Protein AF-Q31Q74-F1 (afdb_monomer)

Foldseek 3Di:
DDDDDPDDDPPPPVPVVVVCCVVPPPPPQQCLVVVCVVVVHDLCRVCVVVVHDSVVSVCSNVVHPCVSVVVVLVVVCVVVVHDSVVVDDDPCVVPPPPPPDPVVVVVVD

Structure (mmCIF, N/CA/C/O backbone):
data_AF-Q31Q74-F1
#
_entry.id   AF-Q31Q74-F1
#
loop_
_atom_site.group_PDB
_atom_site.id
_atom_site.type_symbol
_atom_site.label_atom_id
_atom_site.label_alt_id
_atom_site.label_comp_id
_atom_site.label_asym_id
_atom_site.label_entity_id
_atom_site.label_seq_id
_atom_site.pdbx_PDB_ins_code
_atom_site.Cartn_x
_atom_site.Cartn_y
_atom_site.Cartn_z
_atom_site.occupancy
_atom_site.B_iso_or_equiv
_atom_site.auth_seq_id
_atom_site.auth_comp_id
_atom_site.auth_asym_id
_atom_site.auth_atom_id
_atom_site.pdbx_PDB_model_num
ATOM 1 N N . MET A 1 1 ? 46.055 -23.431 -44.192 1.00 51.38 1 MET A N 1
ATOM 2 C CA . MET A 1 1 ? 44.746 -23.778 -43.600 1.00 51.38 1 MET A CA 1
ATOM 3 C C . MET A 1 1 ? 44.836 -23.605 -42.094 1.00 51.38 1 MET A C 1
ATOM 5 O O . MET A 1 1 ? 45.507 -24.393 -41.449 1.00 51.38 1 MET A O 1
ATOM 9 N N . ALA A 1 2 ? 44.205 -22.566 -41.553 1.00 55.62 2 ALA A N 1
ATOM 10 C CA . ALA A 1 2 ? 43.884 -22.455 -40.133 1.00 55.62 2 ALA A CA 1
ATOM 11 C C . ALA A 1 2 ? 42.570 -21.668 -40.047 1.00 55.62 2 ALA A C 1
ATOM 13 O O . ALA A 1 2 ? 42.509 -20.515 -40.468 1.00 55.62 2 ALA A O 1
ATOM 14 N N . THR A 1 3 ? 41.493 -22.323 -39.624 1.00 62.72 3 THR A N 1
ATOM 15 C CA . THR A 1 3 ? 40.191 -21.683 -39.394 1.00 62.72 3 THR A CA 1
ATOM 16 C C . THR A 1 3 ? 40.232 -20.862 -38.097 1.00 62.72 3 THR A C 1
ATOM 18 O O . THR A 1 3 ? 40.880 -21.302 -37.146 1.00 62.72 3 THR A O 1
ATOM 21 N N . PRO A 1 4 ? 39.550 -19.705 -38.024 1.00 57.25 4 PRO A N 1
ATOM 22 C CA . PRO A 1 4 ? 39.605 -18.805 -36.869 1.00 57.25 4 PRO A CA 1
ATOM 23 C C . PRO A 1 4 ? 38.956 -19.416 -35.609 1.00 57.25 4 PRO A C 1
ATOM 25 O O . PRO A 1 4 ? 38.050 -20.249 -35.732 1.00 57.25 4 PRO A O 1
ATOM 28 N N . PRO A 1 5 ? 39.380 -19.011 -34.393 1.00 65.19 5 PRO A N 1
ATOM 29 C CA . PRO A 1 5 ? 38.811 -19.513 -33.145 1.00 65.19 5 PRO A CA 1
ATOM 30 C C . PRO A 1 5 ? 37.334 -19.117 -32.997 1.00 65.19 5 PRO A C 1
ATOM 32 O O . PRO A 1 5 ? 36.951 -17.966 -33.208 1.00 65.19 5 PRO A O 1
ATOM 35 N N . LYS A 1 6 ? 36.499 -20.094 -32.625 1.00 62.56 6 LYS A N 1
ATOM 36 C CA . LYS A 1 6 ? 35.076 -19.910 -32.318 1.00 62.56 6 LYS A CA 1
ATOM 37 C C . LYS A 1 6 ? 34.912 -19.320 -30.910 1.00 62.56 6 LYS A C 1
ATOM 39 O O . LYS A 1 6 ? 35.407 -19.894 -29.948 1.00 62.56 6 LYS A O 1
ATOM 44 N N . ASN A 1 7 ? 34.115 -18.254 -30.844 1.00 54.28 7 ASN A N 1
ATOM 45 C CA . ASN A 1 7 ? 33.591 -17.515 -29.688 1.00 54.28 7 ASN A CA 1
ATOM 46 C C . ASN A 1 7 ? 34.505 -16.488 -28.980 1.00 54.28 7 ASN A C 1
ATOM 48 O O . ASN A 1 7 ? 35.563 -16.849 -28.468 1.00 54.28 7 ASN A O 1
ATOM 52 N N . PRO A 1 8 ? 34.062 -15.214 -28.868 1.00 48.41 8 PRO A N 1
ATOM 53 C CA . PRO A 1 8 ? 34.740 -14.200 -28.066 1.00 48.41 8 PRO A CA 1
ATOM 54 C C . PRO A 1 8 ? 34.522 -14.431 -26.557 1.00 48.41 8 PRO A C 1
ATOM 56 O O . PRO A 1 8 ? 33.508 -15.015 -26.161 1.00 48.41 8 PRO A O 1
ATOM 59 N N . PRO A 1 9 ? 35.437 -13.947 -25.693 1.00 46.06 9 PRO A N 1
ATOM 60 C CA . PRO A 1 9 ? 35.288 -14.045 -24.248 1.00 46.06 9 PRO A CA 1
ATOM 61 C C . PRO A 1 9 ? 34.036 -13.283 -23.810 1.00 46.06 9 PRO A C 1
ATOM 63 O O . PRO A 1 9 ? 33.890 -12.089 -24.073 1.00 46.06 9 PRO A O 1
ATOM 66 N N . SER A 1 10 ? 33.123 -13.975 -23.133 1.00 54.16 10 SER A N 1
ATOM 67 C CA . SER A 1 10 ? 31.969 -13.356 -22.494 1.00 54.16 10 SER A CA 1
ATOM 68 C C . SER A 1 10 ? 32.459 -12.294 -21.508 1.00 54.16 10 SER A C 1
ATOM 70 O O . SER A 1 10 ? 32.980 -12.638 -20.443 1.00 54.16 10 SER A O 1
ATOM 72 N N . LEU A 1 11 ? 32.288 -11.012 -21.840 1.00 46.62 11 LEU A N 1
ATOM 73 C CA . LEU A 1 11 ? 32.422 -9.930 -20.871 1.00 46.62 11 LEU A CA 1
ATOM 74 C C . LEU A 1 11 ? 31.297 -10.071 -19.842 1.00 46.62 11 LEU A C 1
ATOM 76 O O . LEU A 1 11 ? 30.207 -9.516 -19.968 1.00 46.62 11 LEU A O 1
ATOM 80 N N . ARG A 1 12 ? 31.562 -10.864 -18.808 1.00 57.16 12 ARG A N 1
ATOM 81 C CA . ARG A 1 12 ? 30.746 -10.919 -17.605 1.00 57.16 12 ARG A CA 1
ATOM 82 C C . ARG A 1 12 ? 31.022 -9.622 -16.850 1.00 57.16 12 ARG A C 1
ATOM 84 O O . ARG A 1 12 ? 32.023 -9.516 -16.154 1.00 57.16 12 ARG A O 1
ATOM 91 N N . PHE A 1 13 ? 30.156 -8.628 -17.031 1.00 51.31 13 PHE A N 1
ATOM 92 C CA . PHE A 1 13 ? 30.144 -7.381 -16.262 1.00 51.31 13 PHE A CA 1
ATOM 93 C C . PHE A 1 13 ? 29.202 -7.526 -15.047 1.00 51.31 13 PHE A C 1
ATOM 95 O O . PHE A 1 13 ? 28.038 -7.125 -15.133 1.00 51.31 13 PHE A O 1
ATOM 102 N N . PRO A 1 14 ? 29.642 -8.079 -13.897 1.00 56.03 14 PRO A N 1
ATOM 103 C CA . PRO A 1 14 ? 28.776 -8.227 -12.723 1.00 56.03 14 PRO A CA 1
ATOM 104 C C . PRO A 1 14 ? 28.356 -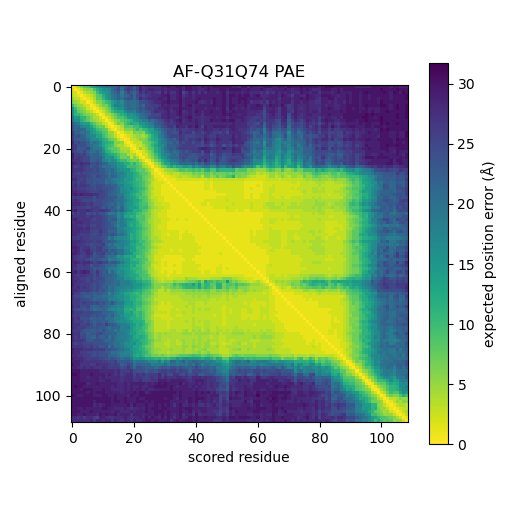6.873 -12.133 1.00 56.03 14 PRO A C 1
ATOM 106 O O . PRO A 1 14 ? 27.282 -6.762 -11.548 1.00 56.03 14 PRO A O 1
ATOM 109 N N . PHE A 1 15 ? 29.162 -5.825 -12.335 1.00 54.59 15 PHE A N 1
ATOM 110 C CA . PHE A 1 15 ? 28.863 -4.489 -11.826 1.00 54.59 15 PHE A CA 1
ATOM 111 C C . PHE A 1 15 ? 27.840 -3.735 -12.673 1.00 54.59 15 PHE A C 1
ATOM 113 O O . PHE A 1 15 ? 26.996 -3.054 -12.102 1.00 54.59 15 PHE A O 1
ATOM 120 N N . LEU A 1 16 ? 27.837 -3.898 -14.003 1.00 52.16 16 LEU A N 1
ATOM 121 C CA . LEU A 1 16 ? 26.832 -3.245 -14.844 1.00 52.16 16 LEU A CA 1
ATOM 122 C C . LEU A 1 16 ? 25.458 -3.890 -14.658 1.00 52.16 16 LEU A C 1
ATOM 124 O O . LEU A 1 16 ? 24.471 -3.175 -14.617 1.00 52.16 16 LEU A O 1
ATOM 128 N N . PHE A 1 17 ? 25.374 -5.209 -14.457 1.00 55.44 17 PHE A N 1
ATOM 129 C CA . PHE A 1 17 ? 24.094 -5.860 -14.165 1.00 55.44 17 PHE A CA 1
ATOM 130 C C . PHE A 1 17 ? 23.519 -5.423 -12.808 1.00 55.44 17 PHE A C 1
ATOM 132 O O . PHE A 1 17 ? 22.331 -5.133 -12.720 1.00 55.44 17 PHE A O 1
ATOM 139 N N . LEU A 1 18 ? 24.350 -5.292 -11.764 1.00 55.66 18 LEU A N 1
ATOM 140 C CA . LEU A 1 18 ? 23.909 -4.774 -10.463 1.00 55.66 18 LEU A CA 1
ATOM 141 C C . LEU A 1 18 ? 23.531 -3.287 -10.537 1.00 55.66 18 LEU A C 1
ATOM 143 O O . LEU A 1 18 ? 22.533 -2.878 -9.946 1.00 55.66 18 LEU A O 1
ATOM 147 N N . LEU A 1 19 ? 24.293 -2.490 -11.290 1.00 56.81 19 LEU A N 1
ATOM 148 C CA . LEU A 1 19 ? 24.045 -1.066 -11.492 1.00 56.81 19 LEU A CA 1
ATOM 149 C C . LEU A 1 19 ? 22.785 -0.837 -12.335 1.00 56.81 19 LEU A C 1
ATOM 151 O O . LEU A 1 19 ? 21.946 -0.042 -11.944 1.00 56.81 19 LEU A O 1
ATOM 155 N N . VAL A 1 20 ? 22.579 -1.592 -13.413 1.00 53.59 20 VAL A N 1
ATOM 156 C CA . VAL A 1 20 ? 21.353 -1.569 -14.225 1.00 53.59 20 VAL A CA 1
ATOM 157 C C . VAL A 1 20 ? 20.162 -2.051 -13.402 1.00 53.59 20 VAL A C 1
ATOM 159 O O . VAL A 1 20 ? 19.137 -1.397 -13.421 1.00 53.59 20 VAL A O 1
ATOM 162 N N . ASN A 1 21 ? 20.272 -3.109 -12.598 1.00 51.38 21 ASN A N 1
ATOM 163 C CA . ASN A 1 21 ? 19.170 -3.562 -11.736 1.00 51.38 21 ASN A CA 1
ATOM 164 C C . ASN A 1 21 ? 18.874 -2.571 -10.583 1.00 51.38 21 ASN A C 1
ATOM 166 O O . ASN A 1 21 ? 17.748 -2.476 -10.105 1.00 51.38 21 ASN A O 1
ATOM 170 N N . THR A 1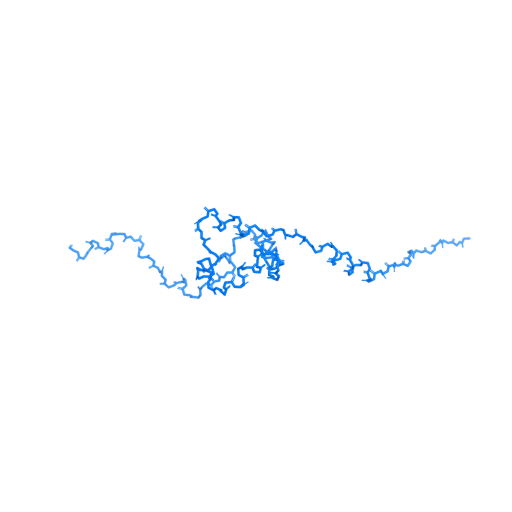 22 ? 19.871 -1.782 -10.162 1.00 56.16 22 THR A N 1
ATOM 171 C CA . THR A 1 22 ? 19.719 -0.704 -9.166 1.00 56.16 22 THR A CA 1
ATOM 172 C C . THR A 1 22 ? 19.135 0.574 -9.777 1.00 56.16 22 THR A C 1
ATOM 174 O O . THR A 1 22 ? 18.298 1.212 -9.143 1.00 56.16 22 THR A O 1
ATOM 177 N N . LEU A 1 23 ? 19.527 0.924 -11.005 1.00 54.94 23 LEU A N 1
ATOM 178 C CA . LEU A 1 23 ? 19.059 2.094 -11.763 1.00 54.94 23 LEU A CA 1
ATOM 179 C C . LEU A 1 23 ? 17.720 1.841 -12.480 1.00 54.94 23 LEU A C 1
ATOM 181 O O . LEU A 1 23 ? 16.963 2.777 -12.705 1.00 54.94 23 LEU A O 1
ATOM 185 N N . MET A 1 24 ? 17.400 0.579 -12.779 1.00 52.19 24 MET A N 1
ATOM 186 C CA . MET A 1 24 ? 16.108 0.094 -13.281 1.00 52.19 24 MET A CA 1
ATOM 187 C C . MET A 1 24 ? 15.233 -0.484 -12.164 1.00 52.19 24 MET A C 1
ATOM 189 O O . MET A 1 24 ? 14.300 -1.244 -12.437 1.00 52.19 24 MET A O 1
ATOM 193 N N . LYS A 1 25 ? 15.481 -0.121 -10.896 1.00 53.94 25 LYS A N 1
ATOM 194 C CA . LYS A 1 25 ? 14.426 -0.210 -9.882 1.00 53.94 25 LYS A CA 1
ATOM 195 C C . LYS A 1 25 ? 13.297 0.682 -10.372 1.00 53.94 25 LYS A C 1
ATOM 197 O O . LYS A 1 25 ? 13.365 1.894 -10.213 1.00 53.94 25 LYS A O 1
ATOM 202 N N . ASN A 1 26 ? 12.313 0.061 -11.021 1.00 56.75 26 ASN A N 1
ATOM 203 C CA . ASN A 1 26 ? 11.067 0.664 -11.461 1.00 56.75 26 ASN A CA 1
ATOM 204 C C . ASN A 1 26 ? 10.643 1.703 -10.427 1.00 56.75 26 ASN A C 1
ATOM 206 O O . ASN A 1 26 ? 10.254 1.334 -9.315 1.00 56.75 26 ASN A O 1
ATOM 210 N N . TYR A 1 27 ? 10.757 2.982 -10.787 1.00 61.78 27 TYR A N 1
ATOM 211 C CA . TYR A 1 27 ? 10.196 4.094 -10.032 1.00 61.78 27 TYR A CA 1
ATOM 212 C C . TYR A 1 27 ? 8.679 3.990 -10.159 1.00 61.78 27 TYR A C 1
ATOM 214 O O . TYR A 1 27 ? 8.028 4.778 -10.839 1.00 61.78 27 TYR A O 1
ATOM 222 N N . ALA A 1 28 ? 8.101 2.951 -9.560 1.00 68.50 28 ALA A N 1
ATOM 223 C CA . ALA A 1 28 ? 6.680 2.902 -9.346 1.00 68.50 28 ALA A CA 1
ATOM 224 C C . ALA A 1 28 ? 6.353 4.166 -8.552 1.00 68.50 28 ALA A C 1
ATOM 226 O O . ALA A 1 28 ? 6.911 4.414 -7.482 1.00 68.50 28 ALA A O 1
ATOM 227 N N . VAL A 1 29 ? 5.519 5.019 -9.132 1.00 80.94 29 VAL A N 1
ATOM 228 C CA . VAL A 1 29 ? 5.035 6.206 -8.444 1.00 80.94 29 VAL A CA 1
ATOM 229 C C . VAL A 1 29 ? 3.841 5.751 -7.607 1.00 80.94 29 VAL A C 1
ATOM 231 O O . VAL A 1 29 ? 2.899 5.172 -8.154 1.00 80.94 29 VAL A O 1
ATOM 234 N N . PRO A 1 30 ? 3.857 5.949 -6.280 1.00 85.31 30 PRO A N 1
ATOM 235 C CA . PRO A 1 30 ? 2.757 5.523 -5.429 1.00 85.31 30 PRO A CA 1
ATOM 236 C C . PRO A 1 30 ? 1.488 6.321 -5.753 1.00 85.31 30 PRO A C 1
ATOM 238 O O . PRO A 1 30 ? 1.451 7.540 -5.606 1.00 85.31 30 PRO A O 1
ATOM 241 N N . ASN A 1 31 ? 0.411 5.629 -6.129 1.00 92.38 31 ASN A N 1
ATOM 242 C CA . ASN A 1 31 ? -0.897 6.252 -6.386 1.00 92.38 31 ASN A CA 1
ATOM 243 C C . ASN A 1 31 ? -1.850 6.201 -5.168 1.00 92.38 31 ASN A C 1
ATOM 245 O O . ASN A 1 31 ? -2.996 6.644 -5.220 1.00 92.38 31 ASN A O 1
ATOM 249 N N . ILE A 1 32 ? -1.380 5.658 -4.041 1.00 94.00 32 ILE A N 1
ATOM 250 C CA . ILE A 1 32 ? -2.202 5.360 -2.855 1.00 94.00 32 ILE A CA 1
ATOM 251 C C . ILE A 1 32 ? -2.828 6.633 -2.270 1.00 94.00 32 ILE A C 1
ATOM 253 O O . ILE A 1 32 ? -4.011 6.643 -1.937 1.00 94.00 32 ILE A O 1
ATOM 257 N N . ALA A 1 33 ? -2.075 7.737 -2.215 1.00 95.56 33 ALA A N 1
ATOM 258 C CA . ALA A 1 33 ? -2.562 8.996 -1.654 1.00 95.56 33 ALA A CA 1
ATOM 259 C C . ALA A 1 33 ? -3.714 9.597 -2.471 1.00 95.56 33 ALA A C 1
ATOM 261 O O . ALA A 1 33 ? -4.664 10.130 -1.897 1.00 95.56 33 ALA A O 1
ATOM 262 N N . ALA A 1 34 ? -3.638 9.521 -3.803 1.00 96.88 34 ALA A N 1
ATOM 263 C CA . ALA A 1 34 ? -4.689 10.025 -4.680 1.00 96.88 34 ALA A CA 1
ATOM 264 C C . ALA A 1 34 ? -5.967 9.188 -4.534 1.00 96.88 34 ALA A C 1
ATOM 266 O O . ALA A 1 34 ? -7.050 9.744 -4.351 1.00 96.88 34 ALA A O 1
ATOM 267 N N . LEU A 1 35 ? -5.830 7.857 -4.521 1.00 97.00 35 LEU A N 1
ATOM 268 C CA . LEU A 1 35 ? -6.948 6.932 -4.321 1.00 97.00 35 LEU A CA 1
ATOM 269 C C . LEU A 1 35 ? -7.623 7.137 -2.961 1.00 97.00 35 LEU A C 1
ATOM 271 O O . LEU A 1 35 ? -8.844 7.255 -2.906 1.00 97.00 35 LEU A O 1
ATOM 275 N N . ARG A 1 36 ? -6.842 7.264 -1.883 1.00 97.62 36 ARG A N 1
ATOM 276 C CA . ARG A 1 36 ? -7.362 7.535 -0.537 1.00 97.62 36 ARG A CA 1
ATOM 277 C C . ARG A 1 36 ? -8.108 8.869 -0.459 1.00 97.62 36 ARG A C 1
ATOM 279 O O . ARG A 1 36 ? -9.177 8.950 0.138 1.00 97.62 36 ARG A O 1
ATOM 286 N N . LYS A 1 37 ? -7.549 9.936 -1.042 1.00 97.75 37 LYS A N 1
ATOM 287 C CA . LYS A 1 37 ? -8.193 11.261 -1.045 1.00 97.75 37 LYS A CA 1
ATOM 288 C C . LYS A 1 37 ? -9.520 11.242 -1.802 1.00 97.75 37 LYS A C 1
ATOM 290 O O . LYS A 1 37 ? -10.469 11.869 -1.346 1.00 97.75 37 LYS A O 1
ATOM 295 N N . ARG A 1 38 ? -9.609 10.490 -2.905 1.00 98.12 38 ARG A N 1
ATOM 296 C CA . ARG A 1 38 ? -10.851 10.321 -3.677 1.00 98.12 38 ARG A CA 1
ATOM 297 C C . ARG A 1 38 ? -11.982 9.696 -2.853 1.00 98.12 38 ARG A C 1
ATOM 299 O O . ARG A 1 38 ? -13.140 9.973 -3.128 1.00 98.12 38 ARG A O 1
ATOM 306 N N . THR A 1 39 ? -11.660 8.885 -1.847 1.00 96.69 39 THR A N 1
ATOM 307 C CA . THR A 1 39 ? -12.647 8.270 -0.945 1.00 96.69 39 THR A CA 1
ATOM 308 C C . THR A 1 39 ? -12.878 9.074 0.340 1.00 96.69 39 THR A C 1
ATOM 310 O O . THR A 1 39 ? -13.563 8.592 1.234 1.00 96.69 39 THR A O 1
ATOM 313 N N . GLY A 1 40 ? -12.284 10.267 0.478 1.00 97.69 40 GLY A N 1
ATOM 314 C CA . GLY A 1 40 ? -12.442 11.123 1.661 1.00 97.69 40 GLY A CA 1
ATOM 315 C C . GLY A 1 40 ? -11.753 10.615 2.934 1.00 97.69 40 GLY A C 1
ATOM 316 O O . GLY A 1 40 ? -11.999 11.149 4.011 1.00 97.69 40 GLY A O 1
ATOM 317 N N . LEU A 1 41 ? -10.886 9.601 2.839 1.00 97.94 41 LEU A N 1
ATOM 318 C CA . LEU A 1 41 ? -10.255 8.985 4.009 1.00 97.94 41 LEU A CA 1
ATOM 319 C C . LEU A 1 41 ? -8.997 9.745 4.453 1.00 97.94 41 LEU A C 1
ATOM 321 O O . LEU A 1 41 ? -8.160 10.146 3.637 1.00 97.94 41 LEU A O 1
ATOM 325 N N . SER A 1 42 ? -8.793 9.864 5.763 1.00 98.38 42 SER A N 1
ATOM 326 C CA . SER A 1 42 ? -7.502 10.229 6.356 1.00 98.38 42 SER A CA 1
ATOM 327 C C . SER A 1 42 ? -6.520 9.049 6.312 1.00 98.38 42 SER A C 1
ATOM 329 O O . SER A 1 42 ? -6.918 7.896 6.131 1.00 98.38 42 SER A O 1
ATOM 331 N N . GLN A 1 43 ? -5.216 9.315 6.469 1.00 98.38 43 GLN A N 1
ATOM 332 C CA . GLN A 1 43 ? -4.207 8.244 6.519 1.00 98.38 43 GLN A CA 1
ATOM 333 C C . GLN A 1 43 ? -4.491 7.253 7.656 1.00 98.38 43 GLN A C 1
ATOM 335 O O . GLN A 1 43 ? -4.433 6.050 7.430 1.00 98.38 43 GLN A O 1
ATOM 340 N N . THR A 1 44 ? -4.866 7.749 8.839 1.00 98.25 44 THR A N 1
ATOM 341 C CA . THR A 1 44 ? -5.222 6.923 10.002 1.00 98.25 44 THR A CA 1
ATOM 342 C C . THR A 1 44 ? -6.458 6.067 9.743 1.00 98.25 44 THR A C 1
ATOM 344 O O . THR A 1 44 ? -6.460 4.888 10.076 1.00 98.25 44 THR A O 1
ATOM 347 N N . GLN A 1 45 ? -7.495 6.620 9.105 1.00 98.38 45 GLN A N 1
ATOM 348 C CA . GLN A 1 45 ? -8.694 5.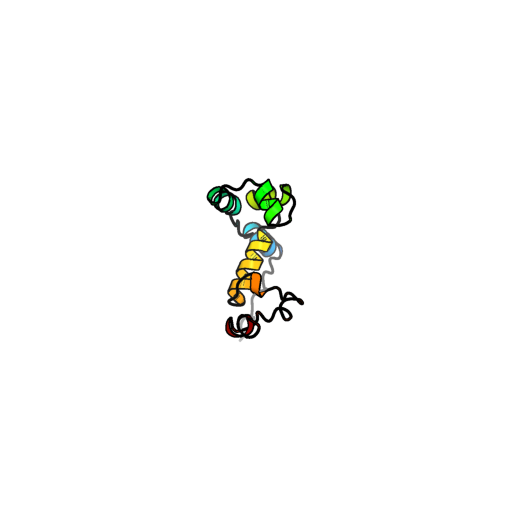848 8.763 1.00 98.38 45 GLN A CA 1
ATOM 349 C C . GLN A 1 45 ? -8.374 4.711 7.790 1.00 98.38 45 GLN A C 1
ATOM 351 O O . GLN A 1 45 ? -8.814 3.585 8.005 1.00 98.38 45 GLN A O 1
ATOM 356 N N . LEU A 1 46 ? -7.572 4.982 6.753 1.00 98.19 46 LEU A N 1
ATOM 357 C CA . LEU A 1 46 ? -7.129 3.935 5.832 1.00 98.19 46 LEU A CA 1
ATOM 358 C C . LEU A 1 46 ? -6.294 2.869 6.555 1.00 98.19 46 LEU A C 1
ATOM 360 O O . LEU A 1 46 ? -6.486 1.683 6.312 1.00 98.19 46 LEU A O 1
ATOM 364 N N . ALA A 1 47 ? -5.400 3.284 7.453 1.00 97.81 47 ALA A N 1
ATOM 365 C CA . ALA A 1 47 ? -4.559 2.372 8.222 1.00 97.81 47 ALA A CA 1
ATOM 366 C C . ALA A 1 47 ? -5.402 1.411 9.073 1.00 97.81 47 ALA A C 1
ATOM 368 O O . ALA A 1 47 ? -5.193 0.202 9.017 1.00 97.81 47 ALA A O 1
ATOM 369 N N . ASN A 1 48 ? -6.421 1.938 9.759 1.00 97.94 48 ASN A N 1
ATOM 370 C CA . ASN A 1 48 ? -7.351 1.146 10.562 1.00 97.94 48 ASN A CA 1
ATOM 371 C C . ASN A 1 48 ? -8.139 0.133 9.717 1.00 97.94 48 ASN A C 1
ATOM 373 O O . ASN A 1 48 ? -8.300 -1.005 10.138 1.00 97.94 48 ASN A O 1
ATOM 377 N N . ILE A 1 49 ? -8.604 0.524 8.524 1.00 97.25 49 ILE A N 1
ATOM 378 C CA . ILE A 1 49 ? -9.340 -0.371 7.610 1.00 97.25 49 ILE A CA 1
ATOM 379 C C . ILE A 1 49 ? -8.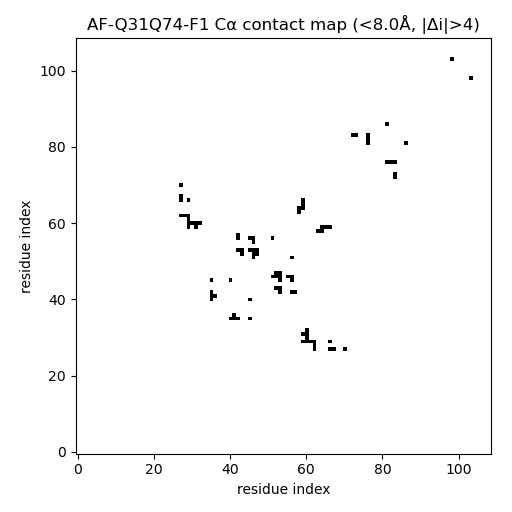445 -1.511 7.108 1.00 97.25 49 ILE A C 1
ATOM 381 O O . ILE A 1 49 ? -8.897 -2.644 6.984 1.00 97.25 49 ILE A O 1
ATOM 385 N N . VAL A 1 50 ? -7.184 -1.207 6.795 1.00 95.19 50 VAL A N 1
ATOM 386 C CA . VAL A 1 50 ? -6.220 -2.184 6.265 1.00 95.19 50 VAL A CA 1
ATOM 387 C C . VAL A 1 50 ? -5.598 -3.037 7.381 1.00 95.19 50 VAL A C 1
ATOM 389 O O . VAL A 1 50 ? -5.073 -4.110 7.101 1.00 95.19 50 VAL A O 1
ATOM 392 N N . GLY A 1 51 ? -5.661 -2.587 8.638 1.00 96.44 51 GLY A N 1
ATOM 393 C CA . GLY A 1 51 ? -5.059 -3.274 9.782 1.00 96.44 51 GLY A CA 1
ATOM 394 C C . GLY A 1 51 ? -3.547 -3.052 9.900 1.00 96.44 51 GLY A C 1
ATOM 395 O O . GLY A 1 51 ? -2.817 -3.964 10.275 1.00 96.44 51 GLY A O 1
ATOM 396 N N . VAL A 1 52 ? -3.057 -1.856 9.558 1.00 95.81 52 VAL A N 1
ATOM 397 C CA . VAL A 1 52 ? -1.631 -1.485 9.657 1.00 95.81 52 VAL A CA 1
ATOM 398 C C . VAL A 1 52 ? -1.440 -0.190 10.445 1.00 95.81 52 VAL A C 1
ATOM 400 O O . VAL A 1 52 ? -2.378 0.577 10.640 1.00 95.81 52 VAL A O 1
ATOM 403 N N . ASP A 1 53 ? -0.204 0.091 10.860 1.00 97.00 53 ASP A N 1
ATOM 404 C CA . ASP A 1 53 ? 0.136 1.368 11.492 1.00 97.00 53 ASP A CA 1
ATOM 405 C C . ASP A 1 53 ? 0.013 2.551 10.496 1.00 97.00 53 ASP A C 1
ATOM 407 O O . ASP A 1 53 ? 0.391 2.412 9.323 1.00 97.00 53 ASP A O 1
ATOM 411 N N . PRO A 1 54 ? -0.462 3.744 10.911 1.00 96.50 54 PRO A N 1
ATOM 412 C CA . PRO A 1 54 ? -0.531 4.925 10.045 1.00 96.50 54 PRO A CA 1
ATOM 413 C C . PRO A 1 54 ? 0.803 5.312 9.384 1.00 96.50 54 PRO A C 1
ATOM 415 O O . PRO A 1 54 ? 0.810 5.827 8.259 1.00 96.50 54 PRO A O 1
ATOM 418 N N . VAL A 1 55 ? 1.942 5.044 10.030 1.00 95.69 55 VAL A N 1
ATOM 419 C CA . VAL A 1 55 ? 3.286 5.244 9.467 1.00 95.69 55 VAL A CA 1
ATOM 420 C C . VAL A 1 55 ? 3.518 4.335 8.259 1.00 95.69 55 VAL A C 1
ATOM 422 O O . VAL A 1 55 ? 4.159 4.762 7.297 1.00 95.69 55 VAL A O 1
ATOM 425 N N . THR A 1 56 ? 2.955 3.127 8.244 1.00 94.19 56 THR A N 1
ATOM 426 C CA . THR A 1 56 ? 3.032 2.215 7.095 1.00 94.19 56 THR A CA 1
ATOM 427 C C . THR A 1 56 ? 2.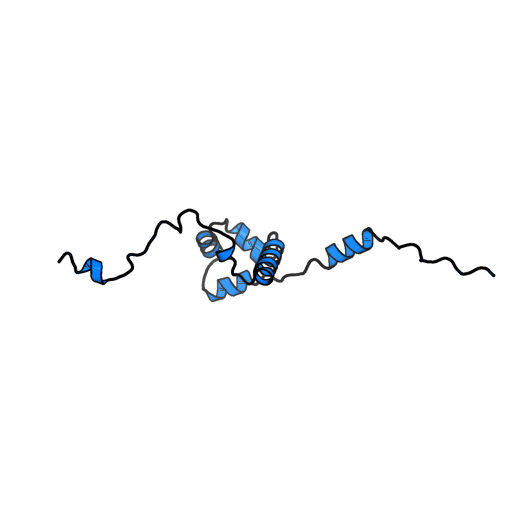308 2.801 5.884 1.00 94.19 56 THR A C 1
ATOM 429 O O . THR A 1 56 ? 2.911 2.910 4.816 1.00 94.19 56 THR A O 1
ATOM 432 N N . ILE A 1 57 ? 1.078 3.304 6.056 1.00 95.62 57 ILE A N 1
ATOM 433 C CA . ILE A 1 57 ? 0.351 4.014 4.984 1.00 95.62 57 ILE A CA 1
ATOM 434 C C . ILE A 1 57 ? 1.149 5.226 4.501 1.00 95.62 57 ILE A C 1
ATOM 436 O O . ILE A 1 57 ? 1.338 5.432 3.301 1.00 95.62 57 ILE A O 1
ATOM 440 N N . ARG A 1 58 ? 1.673 6.020 5.438 1.00 94.44 58 ARG A N 1
ATOM 441 C CA . ARG A 1 58 ? 2.501 7.193 5.147 1.00 94.44 58 ARG A CA 1
ATOM 442 C C . ARG A 1 58 ? 3.735 6.841 4.304 1.00 94.44 58 ARG A C 1
ATOM 444 O O . ARG A 1 58 ? 4.115 7.634 3.436 1.00 94.44 58 ARG A O 1
ATOM 451 N N . ASN A 1 59 ? 4.377 5.711 4.592 1.00 91.94 59 ASN A N 1
ATOM 452 C CA . ASN A 1 59 ? 5.546 5.215 3.872 1.00 91.94 59 ASN A CA 1
ATOM 453 C C . ASN A 1 59 ? 5.168 4.764 2.463 1.00 91.94 59 ASN A C 1
ATOM 455 O O . ASN A 1 59 ? 5.768 5.254 1.504 1.00 91.94 59 ASN A O 1
ATOM 459 N N . TRP A 1 60 ? 4.114 3.956 2.330 1.00 93.81 60 TRP A N 1
ATOM 460 C CA . TRP A 1 60 ? 3.602 3.524 1.031 1.00 93.81 60 TRP A CA 1
ATOM 461 C C . TRP A 1 60 ? 3.240 4.713 0.133 1.00 93.81 60 TRP A C 1
ATOM 463 O O . TRP A 1 60 ? 3.642 4.752 -1.026 1.00 93.81 60 TRP A O 1
ATOM 473 N N . GLU A 1 61 ? 2.573 5.739 0.671 1.00 94.00 61 GLU A N 1
ATOM 474 C CA . GLU A 1 61 ? 2.232 6.967 -0.067 1.00 94.00 61 GLU A CA 1
ATOM 475 C C . GLU A 1 61 ? 3.445 7.793 -0.502 1.00 94.00 61 GLU A C 1
ATOM 477 O O . GLU A 1 61 ? 3.369 8.526 -1.484 1.00 94.00 61 GLU A O 1
ATOM 482 N N . ARG A 1 62 ? 4.564 7.696 0.218 1.00 90.31 62 ARG A N 1
ATOM 483 C CA . ARG A 1 62 ? 5.825 8.368 -0.133 1.00 90.31 62 ARG A CA 1
ATOM 484 C C . ARG A 1 62 ? 6.737 7.505 -1.002 1.00 90.31 62 ARG A C 1
ATOM 486 O O . ARG A 1 62 ? 7.865 7.915 -1.262 1.00 90.31 62 ARG A O 1
ATOM 493 N N . GLY A 1 63 ? 6.290 6.312 -1.397 1.00 84.38 63 GLY A N 1
ATOM 494 C CA . GLY A 1 63 ? 7.098 5.365 -2.165 1.00 84.38 63 GLY A CA 1
ATOM 495 C C . GLY A 1 63 ? 8.271 4.815 -1.356 1.00 84.38 63 GLY A C 1
ATOM 496 O O . GLY A 1 63 ? 9.248 4.330 -1.918 1.00 84.38 63 GLY A O 1
ATOM 497 N N . ARG A 1 64 ? 8.196 4.911 -0.025 1.00 78.19 64 ARG A N 1
ATOM 498 C CA . ARG A 1 64 ? 9.174 4.333 0.894 1.00 78.19 64 ARG A CA 1
ATOM 499 C C . ARG A 1 64 ? 8.705 2.931 1.249 1.00 78.19 64 ARG A C 1
ATOM 501 O O . ARG A 1 64 ? 7.553 2.798 1.634 1.00 78.19 64 ARG A O 1
ATOM 508 N N . SER A 1 65 ? 9.602 1.949 1.141 1.00 73.31 65 SER A N 1
ATOM 509 C CA . SER A 1 65 ? 9.475 0.552 1.601 1.00 73.31 65 SER A CA 1
ATOM 510 C C . SER A 1 65 ? 8.100 -0.114 1.393 1.00 73.31 65 SER A C 1
ATOM 512 O O . SER A 1 65 ? 7.126 0.216 2.060 1.00 73.31 65 SER A O 1
ATOM 514 N N . GLY A 1 66 ? 8.021 -1.120 0.516 1.00 72.44 66 GLY A N 1
ATOM 515 C CA . GLY A 1 66 ? 6.804 -1.918 0.291 1.00 72.44 66 GLY A CA 1
ATOM 516 C C . GLY A 1 66 ? 6.143 -1.703 -1.071 1.00 72.44 66 GLY A C 1
ATOM 517 O O . GLY A 1 66 ? 5.332 -2.523 -1.493 1.00 72.44 66 GLY A O 1
ATOM 518 N N . LEU A 1 67 ? 6.527 -0.662 -1.819 1.00 81.69 67 LEU A N 1
ATOM 519 C CA . LEU A 1 67 ? 6.027 -0.472 -3.185 1.00 81.69 67 LEU A CA 1
ATOM 520 C C . LEU A 1 67 ? 6.556 -1.531 -4.159 1.00 81.69 67 LEU A C 1
ATOM 522 O O . LEU A 1 67 ? 5.850 -1.938 -5.077 1.00 81.69 67 LEU A O 1
ATOM 526 N N . ASP A 1 68 ? 7.765 -2.036 -3.918 1.00 84.94 68 ASP A N 1
ATOM 527 C CA . ASP A 1 68 ? 8.327 -3.157 -4.666 1.00 84.94 68 ASP A CA 1
ATOM 528 C C . ASP A 1 68 ? 7.494 -4.435 -4.487 1.00 84.94 68 ASP A C 1
ATOM 530 O O . ASP A 1 68 ? 7.346 -5.204 -5.437 1.00 84.94 68 ASP A O 1
ATOM 534 N N . TRP A 1 69 ? 6.913 -4.639 -3.300 1.00 86.81 69 TRP A N 1
ATOM 535 C CA . TRP A 1 69 ? 5.992 -5.741 -3.050 1.00 86.81 69 TRP A CA 1
ATOM 536 C C . TRP A 1 69 ? 4.680 -5.570 -3.817 1.00 86.81 69 TRP A C 1
ATOM 538 O O . TRP A 1 69 ? 4.269 -6.508 -4.490 1.00 86.81 69 TRP A O 1
ATOM 548 N N . PHE A 1 70 ? 4.072 -4.377 -3.824 1.00 88.25 70 PHE A N 1
ATOM 549 C CA . PHE A 1 70 ? 2.863 -4.128 -4.624 1.00 88.25 70 PHE A CA 1
ATOM 550 C C . PHE A 1 70 ? 3.090 -4.361 -6.126 1.00 88.25 70 PHE A C 1
ATOM 552 O O . PHE A 1 70 ? 2.234 -4.940 -6.789 1.00 88.25 70 PHE A O 1
ATOM 559 N N . VAL A 1 71 ? 4.256 -3.980 -6.661 1.00 88.12 71 VAL A N 1
ATOM 560 C CA . VAL A 1 71 ? 4.616 -4.255 -8.064 1.00 88.12 71 VAL A CA 1
ATOM 561 C C . VAL A 1 71 ? 4.759 -5.757 -8.321 1.00 88.12 71 VAL A C 1
ATOM 563 O O . VAL A 1 71 ? 4.277 -6.251 -9.338 1.00 88.12 71 VAL A O 1
ATOM 566 N N . LYS A 1 72 ? 5.413 -6.499 -7.420 1.00 90.44 72 LYS A N 1
ATOM 567 C CA . LYS A 1 72 ? 5.537 -7.963 -7.533 1.00 90.44 72 LYS A CA 1
ATOM 568 C C . LYS A 1 72 ? 4.174 -8.647 -7.437 1.00 90.44 72 LYS A C 1
ATOM 570 O O . LYS A 1 72 ? 3.912 -9.550 -8.220 1.00 90.44 72 LYS A O 1
ATOM 575 N N . LEU A 1 73 ? 3.312 -8.192 -6.528 1.00 91.56 73 LEU A N 1
ATOM 576 C CA . LEU A 1 73 ? 1.953 -8.697 -6.357 1.00 91.56 73 LEU A CA 1
ATOM 577 C C . LEU A 1 73 ? 1.109 -8.476 -7.617 1.00 91.56 73 LEU A C 1
ATOM 579 O O . LEU A 1 73 ? 0.450 -9.408 -8.063 1.00 91.56 73 LEU A O 1
ATOM 583 N N . ALA A 1 74 ? 1.169 -7.283 -8.218 1.00 89.94 74 ALA A N 1
ATOM 584 C CA . ALA A 1 74 ? 0.473 -6.994 -9.472 1.00 89.94 74 ALA A CA 1
ATOM 585 C C . ALA A 1 74 ? 0.937 -7.925 -10.603 1.00 89.94 74 ALA A C 1
ATOM 587 O O . ALA A 1 74 ? 0.114 -8.569 -11.242 1.00 89.94 74 ALA A O 1
ATOM 588 N N . LYS A 1 75 ? 2.256 -8.092 -10.769 1.00 90.75 75 LYS A N 1
ATOM 589 C CA . LYS A 1 75 ? 2.826 -9.027 -11.753 1.00 90.75 75 LYS A CA 1
ATOM 590 C C . LYS A 1 75 ? 2.432 -10.479 -11.498 1.00 90.75 75 LYS A C 1
ATOM 592 O O . LYS A 1 75 ? 2.234 -11.230 -12.444 1.00 90.75 75 LYS A O 1
ATOM 597 N N . LEU A 1 76 ? 2.352 -10.884 -10.231 1.00 93.12 76 LEU A N 1
ATOM 598 C CA . LEU A 1 76 ? 1.910 -12.224 -9.856 1.00 93.12 76 LEU A CA 1
ATOM 599 C C . LEU A 1 76 ? 0.443 -12.444 -10.246 1.00 93.12 76 LEU A C 1
ATOM 601 O O . LEU A 1 76 ? 0.127 -13.478 -10.820 1.00 93.12 76 LEU A O 1
ATOM 605 N N . CYS A 1 77 ? -0.420 -11.461 -9.984 1.00 95.69 77 CYS A N 1
ATOM 606 C CA . CYS A 1 77 ? -1.831 -11.487 -10.374 1.00 95.69 77 CYS A CA 1
ATOM 607 C C . CYS A 1 77 ? -1.997 -11.552 -11.901 1.00 95.69 77 CYS A C 1
ATOM 609 O O . CYS A 1 77 ? -2.751 -12.380 -12.395 1.00 95.69 77 CYS A O 1
ATOM 611 N N . GLU A 1 78 ? -1.242 -10.741 -12.652 1.00 93.38 78 GLU A N 1
ATOM 612 C CA . GLU A 1 78 ? -1.222 -10.774 -14.124 1.00 93.38 78 GLU A CA 1
ATOM 613 C C . GLU A 1 78 ? -0.761 -12.134 -14.666 1.00 93.38 78 GLU A C 1
ATOM 615 O O . GLU A 1 78 ? -1.355 -12.664 -15.599 1.00 93.38 78 GLU A O 1
ATOM 620 N N . ALA A 1 79 ? 0.284 -12.722 -14.076 1.00 96.25 79 ALA A N 1
ATOM 621 C CA . ALA A 1 79 ? 0.829 -14.005 -14.517 1.00 96.25 79 ALA A CA 1
ATOM 622 C C . ALA A 1 79 ? -0.104 -15.194 -14.242 1.00 96.25 79 ALA A C 1
ATOM 624 O O . ALA A 1 79 ? -0.009 -16.212 -14.926 1.00 96.25 79 ALA A O 1
ATOM 625 N N . LEU A 1 80 ? -0.964 -15.081 -13.229 1.00 95.56 80 LEU A N 1
ATOM 626 C CA . LEU A 1 80 ? -1.910 -16.122 -12.822 1.00 95.56 80 LEU A CA 1
ATOM 627 C C . LEU A 1 80 ? -3.344 -15.854 -13.295 1.00 95.56 80 LEU A C 1
ATOM 629 O O . LEU A 1 80 ? -4.221 -16.655 -12.986 1.00 95.56 80 LEU A O 1
ATOM 633 N N . ASP A 1 81 ? -3.572 -14.751 -14.015 1.00 93.88 81 ASP A N 1
ATOM 634 C CA . ASP A 1 81 ? -4.898 -14.272 -14.424 1.00 93.88 81 ASP A CA 1
ATOM 635 C C . ASP A 1 81 ? -5.904 -14.250 -13.256 1.00 93.88 81 ASP A C 1
ATOM 637 O O . ASP A 1 81 ? -7.010 -14.788 -13.325 1.00 93.88 81 ASP A O 1
ATOM 641 N N . CYS A 1 82 ? -5.487 -13.674 -12.125 1.00 93.25 82 CYS A N 1
ATOM 642 C CA . CYS A 1 82 ? -6.283 -13.654 -10.900 1.00 93.25 82 CYS A CA 1
ATOM 643 C C . CYS A 1 82 ? -6.259 -12.290 -10.203 1.00 93.25 82 CYS A C 1
ATOM 645 O O . CYS A 1 82 ? -5.452 -11.411 -10.505 1.00 93.25 82 CYS A O 1
ATOM 647 N N . SER A 1 83 ? -7.140 -12.102 -9.223 1.00 92.50 83 SER A N 1
ATOM 648 C CA . SER A 1 83 ? -7.114 -10.956 -8.316 1.00 92.50 83 SER A CA 1
ATOM 649 C C . SER A 1 83 ? -6.286 -11.266 -7.056 1.00 92.50 83 SER A C 1
ATOM 651 O O . SER A 1 83 ? -6.097 -12.434 -6.707 1.00 92.50 83 SER A O 1
ATOM 653 N N . PRO A 1 84 ? -5.843 -10.251 -6.285 1.00 91.25 84 PRO A N 1
ATOM 654 C CA . PRO A 1 84 ? -5.125 -10.486 -5.029 1.00 91.25 84 PRO A CA 1
ATOM 655 C C . PRO A 1 84 ? -5.895 -11.318 -3.994 1.00 91.25 84 PRO A C 1
ATOM 657 O O . PRO A 1 84 ? -5.276 -11.901 -3.109 1.00 91.25 84 PRO A O 1
ATOM 660 N N . ARG A 1 85 ? -7.233 -11.363 -4.075 1.00 88.62 85 ARG A N 1
ATOM 661 C CA . ARG A 1 85 ? -8.065 -12.156 -3.156 1.00 88.62 85 ARG A CA 1
ATOM 662 C C . ARG A 1 85 ? -7.951 -13.652 -3.425 1.00 88.62 85 ARG A C 1
ATOM 664 O O . ARG A 1 85 ? -8.049 -14.430 -2.488 1.00 88.62 85 ARG A O 1
ATOM 671 N N . ASP A 1 86 ? -7.681 -14.033 -4.668 1.00 89.75 86 ASP A N 1
ATOM 672 C CA . ASP A 1 86 ? -7.586 -15.435 -5.085 1.00 89.75 86 ASP A CA 1
ATOM 673 C C . ASP A 1 86 ? -6.276 -16.091 -4.616 1.00 89.75 86 ASP A C 1
ATOM 675 O O . ASP A 1 86 ? -6.147 -17.314 -4.602 1.00 89.75 86 ASP A O 1
ATOM 679 N N . LEU A 1 87 ? -5.300 -15.279 -4.188 1.00 88.44 87 LEU A N 1
ATOM 680 C CA . LEU A 1 87 ? -4.005 -15.742 -3.682 1.00 88.44 87 LEU A CA 1
ATOM 681 C C . LEU A 1 87 ? -4.071 -16.301 -2.253 1.00 88.44 87 LEU A C 1
ATOM 683 O O . LEU A 1 87 ? -3.100 -16.903 -1.794 1.00 88.44 87 LEU A O 1
ATOM 687 N N . VAL A 1 88 ? -5.182 -16.101 -1.539 1.00 87.88 88 VAL A N 1
ATOM 688 C CA . VAL A 1 88 ? -5.368 -16.576 -0.164 1.00 87.88 88 VAL A CA 1
ATOM 689 C C . VAL A 1 88 ? -6.590 -17.481 -0.119 1.00 87.88 88 VAL A C 1
ATOM 691 O O . VAL A 1 88 ? -7.691 -17.071 -0.472 1.00 87.88 88 VAL A O 1
ATOM 694 N N . LYS A 1 89 ? -6.407 -18.714 0.355 1.00 81.06 89 LYS A N 1
ATOM 695 C CA . LYS A 1 89 ? -7.522 -19.585 0.732 1.00 81.06 89 LYS A CA 1
ATOM 696 C C . LYS A 1 89 ? -7.809 -19.356 2.205 1.00 81.06 89 LYS A C 1
ATOM 698 O O . LYS A 1 89 ? -6.938 -19.601 3.036 1.00 81.06 89 LYS A O 1
ATOM 703 N N . ASP A 1 90 ? -9.000 -18.867 2.515 1.00 71.88 90 ASP A N 1
ATOM 704 C CA . ASP A 1 90 ? -9.474 -18.837 3.892 1.00 71.88 90 ASP A CA 1
ATOM 705 C C . ASP A 1 90 ? -9.892 -20.271 4.273 1.00 71.88 90 ASP A C 1
ATOM 707 O O . ASP A 1 90 ? -10.812 -20.802 3.636 1.00 71.88 90 ASP A O 1
ATOM 711 N N . PRO A 1 91 ? -9.226 -20.931 5.241 1.00 61.97 91 PRO A N 1
ATOM 712 C CA . PRO A 1 91 ? -9.593 -22.284 5.660 1.00 61.97 91 PRO A CA 1
ATOM 713 C C . PRO A 1 91 ? -11.038 -22.376 6.176 1.00 61.97 91 PRO A C 1
ATOM 715 O O . PRO A 1 91 ? -11.616 -23.460 6.149 1.00 61.97 91 PRO A O 1
ATOM 718 N N . ASP A 1 92 ? -11.654 -21.254 6.560 1.00 59.09 92 ASP A N 1
ATOM 719 C CA . ASP A 1 92 ? -13.023 -21.208 7.075 1.00 59.09 92 ASP A CA 1
ATOM 720 C C . ASP A 1 92 ? -14.079 -20.918 5.986 1.00 59.09 92 ASP A C 1
ATOM 722 O O . ASP A 1 92 ? -15.287 -20.943 6.252 1.00 59.09 92 ASP A O 1
ATOM 726 N N . SER A 1 93 ? -13.661 -20.681 4.734 1.00 56.59 93 SER A N 1
ATOM 727 C CA . SER A 1 93 ? -14.574 -20.356 3.623 1.00 56.59 93 SER A CA 1
ATOM 728 C C . SER A 1 93 ? -15.361 -21.548 3.058 1.00 56.59 93 SER A C 1
ATOM 730 O O . SER A 1 93 ? -16.374 -21.334 2.393 1.00 56.59 93 SER A O 1
ATOM 732 N N . GLU A 1 94 ? -14.992 -22.793 3.379 1.00 54.66 94 GLU A N 1
ATOM 733 C CA . GLU A 1 94 ? -15.766 -23.988 2.987 1.00 54.66 94 GLU A CA 1
ATOM 734 C C . GLU A 1 94 ? -16.971 -24.278 3.912 1.00 54.66 94 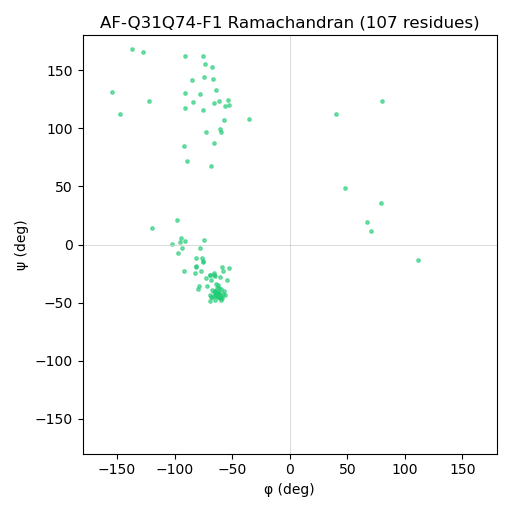GLU A C 1
ATOM 736 O O . GLU A 1 94 ? -17.846 -25.070 3.561 1.00 54.66 94 GLU A O 1
ATOM 741 N N . SER A 1 95 ? -17.078 -23.616 5.073 1.00 51.94 95 SER A N 1
ATOM 742 C CA . SER A 1 95 ? -18.095 -23.925 6.099 1.00 51.94 95 SER A CA 1
ATOM 743 C C . SER A 1 95 ? -19.401 -23.125 5.973 1.00 51.94 95 SER A C 1
ATOM 745 O O . SER A 1 95 ? -20.466 -23.581 6.394 1.00 51.94 95 SER A O 1
ATOM 747 N N . LYS A 1 96 ? -19.393 -21.952 5.328 1.00 45.84 96 LYS A N 1
ATOM 748 C CA . LYS A 1 96 ? -20.626 -21.172 5.121 1.00 45.84 96 LYS A CA 1
ATOM 749 C C . LYS A 1 96 ? -21.310 -21.566 3.815 1.00 45.84 96 LYS A C 1
ATOM 751 O O . LYS A 1 96 ? -21.367 -20.776 2.874 1.00 45.84 96 LYS A O 1
ATOM 756 N N . LYS A 1 97 ? -21.908 -22.763 3.771 1.00 47.56 97 LYS A N 1
ATOM 757 C CA . LYS A 1 97 ? -23.047 -22.984 2.867 1.00 47.56 97 LYS A CA 1
ATOM 758 C C . LYS A 1 97 ? -24.141 -22.000 3.279 1.00 47.56 97 LYS A C 1
ATOM 760 O O . LYS A 1 97 ? -24.848 -22.220 4.256 1.00 47.56 97 LYS A O 1
ATOM 765 N N . VAL A 1 98 ? -24.248 -20.889 2.557 1.00 50.28 98 VAL A N 1
ATOM 766 C CA . VAL A 1 98 ? -25.458 -20.063 2.555 1.00 50.28 98 VAL A CA 1
ATOM 767 C C . VAL A 1 98 ? -26.618 -21.010 2.215 1.00 50.28 98 VAL A C 1
ATOM 769 O O . VAL A 1 98 ? -26.508 -21.705 1.200 1.00 50.28 98 VAL A O 1
ATOM 772 N N . PRO A 1 99 ? -27.682 -21.109 3.036 1.00 48.25 99 PRO A N 1
ATOM 773 C CA . PRO A 1 99 ? -28.842 -21.925 2.701 1.00 48.25 99 PRO A CA 1
ATOM 774 C C . PRO A 1 99 ? -29.339 -21.531 1.311 1.00 48.25 99 PRO A C 1
ATOM 776 O O . PRO A 1 99 ? -29.639 -20.364 1.055 1.00 48.25 99 PRO A O 1
ATOM 779 N N . GLN A 1 100 ? -29.340 -22.491 0.388 1.00 58.34 100 GLN A N 1
ATOM 780 C CA . GLN A 1 100 ? -29.476 -22.228 -1.045 1.00 58.34 100 GLN A CA 1
ATOM 781 C C . GLN A 1 100 ? -30.890 -21.857 -1.495 1.00 58.34 100 GLN A C 1
ATOM 783 O O . GLN A 1 100 ? -31.085 -21.618 -2.681 1.00 58.34 100 GLN A O 1
ATOM 788 N N . THR A 1 101 ? -31.868 -21.709 -0.604 1.00 59.22 101 THR A N 1
ATOM 789 C CA . THR A 1 101 ? -33.197 -21.235 -1.002 1.00 59.22 101 THR A CA 1
ATOM 790 C C . THR A 1 101 ? -33.927 -20.554 0.146 1.00 59.22 101 THR A C 1
ATOM 792 O O . THR A 1 101 ? -34.096 -21.136 1.214 1.00 59.22 101 THR A O 1
ATOM 795 N N . VAL A 1 102 ? -34.474 -19.364 -0.127 1.00 61.31 102 VAL A N 1
ATOM 796 C CA . VAL A 1 102 ? -35.468 -18.674 0.721 1.00 61.31 102 VAL A CA 1
ATOM 797 C C . VAL A 1 102 ? -36.676 -19.560 1.068 1.00 61.31 102 VAL A C 1
ATOM 799 O O . VAL A 1 102 ? -37.343 -19.318 2.067 1.00 61.31 102 VAL A O 1
ATOM 802 N N . ASN A 1 103 ? -36.918 -20.620 0.290 1.00 60.84 103 ASN A N 1
ATOM 803 C CA . ASN A 1 103 ? -38.020 -21.562 0.478 1.00 60.84 103 ASN A CA 1
ATOM 804 C C . ASN A 1 103 ? -37.931 -22.392 1.771 1.00 60.84 103 ASN A C 1
ATOM 806 O O . ASN A 1 103 ? -38.968 -22.814 2.269 1.00 60.84 103 ASN A O 1
ATOM 810 N N . GLU A 1 104 ? -36.746 -22.600 2.354 1.00 57.78 104 GLU A N 1
ATOM 811 C CA . GLU A 1 104 ? -36.627 -23.363 3.611 1.00 57.78 104 GLU A CA 1
ATOM 812 C C . GLU A 1 104 ? -36.946 -22.521 4.859 1.00 57.78 104 GLU A C 1
ATOM 814 O O . GLU A 1 104 ? -37.287 -23.075 5.899 1.00 57.78 104 GLU A O 1
ATOM 819 N N . LEU A 1 105 ? -36.909 -21.184 4.758 1.00 57.12 105 LEU A N 1
ATOM 820 C CA . LEU A 1 105 ? -37.274 -20.279 5.858 1.00 57.12 105 LEU A CA 1
ATOM 821 C C . LEU A 1 105 ? -38.790 -20.140 6.058 1.00 57.12 105 LEU A C 1
ATOM 823 O O . LEU A 1 105 ? -39.226 -19.765 7.141 1.00 57.12 105 LEU A O 1
ATOM 827 N N . PHE A 1 106 ? -39.584 -20.424 5.025 1.00 61.12 106 PHE A N 1
ATOM 828 C CA . PHE A 1 106 ? -41.047 -20.346 5.082 1.00 61.12 106 PHE A CA 1
ATOM 829 C C . PHE A 1 106 ? -41.715 -21.700 5.354 1.00 61.12 106 PHE A C 1
ATOM 831 O O . PHE A 1 106 ? -42.915 -21.738 5.585 1.00 61.12 106 PHE A O 1
ATOM 838 N N . ALA A 1 107 ? -40.963 -22.806 5.358 1.00 59.44 107 ALA A N 1
ATOM 839 C CA . ALA A 1 107 ? -41.497 -24.145 5.632 1.00 59.44 107 ALA A CA 1
ATOM 840 C C . ALA A 1 107 ? -41.741 -24.426 7.131 1.00 59.44 107 ALA A C 1
ATOM 842 O O . ALA A 1 107 ? -42.212 -25.502 7.492 1.00 59.44 107 ALA A O 1
ATOM 843 N N . SER A 1 108 ? -41.399 -23.476 8.002 1.00 56.59 108 SER A N 1
ATOM 844 C CA . SER A 1 108 ? -41.517 -23.563 9.461 1.00 56.59 108 SER A CA 1
AT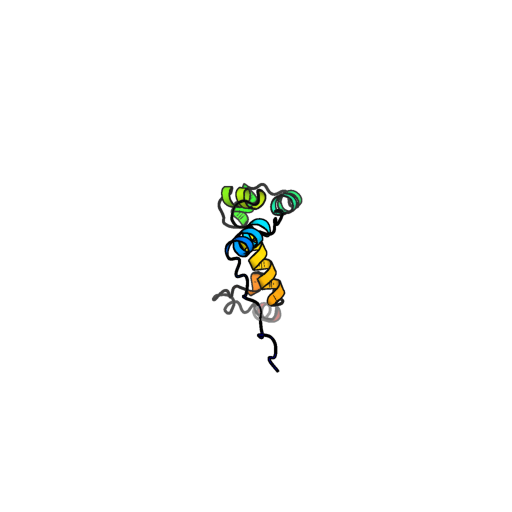OM 845 C C . SER A 1 108 ? -42.427 -22.485 10.073 1.00 56.59 108 SER A C 1
ATOM 847 O O . SER A 1 108 ? -42.424 -22.318 11.293 1.00 56.59 108 SER A O 1
ATOM 849 N N . PHE A 1 109 ? -43.223 -21.798 9.245 1.00 58.38 109 PHE A N 1
ATOM 850 C CA . PHE A 1 109 ? -44.314 -20.908 9.660 1.00 58.38 109 PHE A CA 1
ATOM 851 C C . PHE A 1 109 ? -45.674 -21.456 9.228 1.00 58.38 109 PHE A C 1
ATOM 853 O O . PHE A 1 109 ? -45.760 -21.998 8.104 1.00 58.38 109 PHE A O 1
#

Sequence (109 aa):
MATPPKNPPSLRFPFLFLLVNTLMKNYAVPNIAALRKRTGLSQTQLANIVGVDPVTIRNWERGRSGLDWFVKLAKLCEALDCSPRDLVKDPDSESKKVPQTVNELFASF

Mean predicted aligned error: 15.37 Å

Radius of gyration: 25.83 Å; Cα contacts (8 Å, |Δi|>4): 47; chains: 1; bounding box: 89×35×55 Å

Nearest PDB structures (foldseek):
  1b0n-assembly1_A  TM=4.377E-01  e=4.116E-02  Bacillus subtilis
  1xsv-assembly1_B  TM=3.142E-01  e=3.631E-01  Staphylococcus aureus
  8x6g-assembly1_H  TM=5.898E-01  e=3.881E+00  Staphylococcus aureus
  1s7o-assembly1_C  TM=4.005E-01  e=3.414E+00  Streptococcus pyogenes serotype M3
  8v32-assembly1_J  TM=2.845E-01  e=1.583E+00  Peltigera membranacea

pLDDT: mean 76.29, std 18.87, range [45.84, 98.38]

Secondary structure (DSSP, 8-state):
--PPPS-------HHHHHHHHHHTS--PPP-HHHHHHHTT--HHHHHHHHTS-HHHHHHHHTT-SSHHHHHHHHHHHHHHT--TTTT---TTTTT----S-GGGTSTT-

InterPro domains:
  IPR001387 Cro/C1-type, helix-turn-helix domain [PF01381] (32-87)
  IPR001387 Cro/C1-type, helix-turn-helix domain [PS50943] (32-87)
  IPR001387 Cro/C1-type, helix-turn-helix domain [SM00530] (31-87)
  IPR001387 Cro/C1-type, helix-turn-helix domain [cd00093] (31-87)
  IPR010982 Lambda repressor-like, DNA-binding domain superfamily [G3DSA:1.10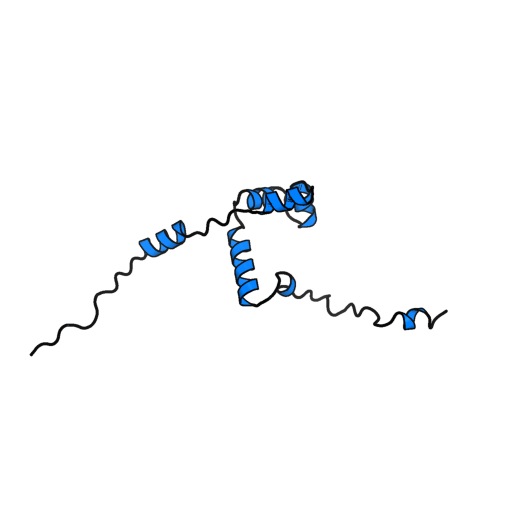.260.40] (29-90)
  IPR010982 Lambda repressor-like, DNA-binding domain superfamily [SSF47413] (29-93)

Solvent-accessible surface area (back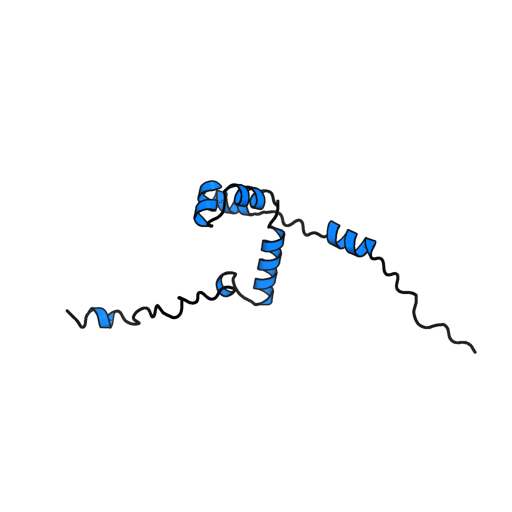bone atoms only — not comparable to full-atom values): 6988 Å² total; per-residue (Å²): 143,81,82,80,87,84,78,77,83,79,83,79,55,72,63,58,55,52,48,48,56,62,72,61,52,75,80,70,74,51,58,55,55,60,58,38,52,75,69,72,47,51,61,57,58,49,11,62,75,74,72,50,57,42,67,55,48,54,29,37,43,69,50,38,80,62,50,69,54,54,54,50,50,52,52,50,22,63,76,65,76,48,55,82,68,74,77,56,84,63,89,69,66,81,72,70,74,68,79,90,49,79,70,68,73,56,74,80,108

Organism: Synechococcus elongatus (strain ATCC 33912 / PCC 7942 / FACHB-805) (NCBI:txid1140)